Protein AF-A0A0L0WCE1-F1 (afdb_monomer_lite)

Sequence (47 aa):
MIEELSHMTFIVKDLNKATLFFETIFDAVQVYDSGDKIFSLSKERFF

Structure (mmCIF, N/CA/C/O backbone):
data_AF-A0A0L0WCE1-F1
#
_entry.id   AF-A0A0L0WCE1-F1
#
loop_
_atom_site.group_PDB
_atom_site.id
_atom_site.type_symbol
_atom_site.label_atom_id
_atom_site.label_alt_id
_atom_site.label_comp_id
_atom_site.label_asym_id
_atom_site.label_entity_id
_atom_site.label_seq_id
_atom_site.pdbx_PDB_ins_code
_atom_site.Cartn_x
_atom_site.Cartn_y
_atom_site.Cartn_z
_atom_site.occupancy
_atom_site.B_iso_or_equiv
_atom_site.auth_seq_id
_atom_site.auth_comp_id
_atom_site.auth_asym_id
_atom_site.auth_atom_id
_atom_site.pdbx_PDB_model_num
ATOM 1 N N . MET A 1 1 ? 10.312 5.590 27.615 1.00 80.31 1 MET A N 1
ATOM 2 C CA . MET A 1 1 ? 8.887 5.262 27.399 1.00 80.31 1 MET A CA 1
ATOM 3 C C . MET A 1 1 ? 8.718 4.886 25.941 1.00 80.31 1 MET A C 1
ATOM 5 O O . MET A 1 1 ? 9.467 5.410 25.129 1.00 80.31 1 MET A O 1
ATOM 9 N N . ILE A 1 2 ? 7.805 3.971 25.627 1.00 90.62 2 ILE A N 1
ATOM 10 C CA . ILE A 1 2 ? 7.372 3.711 24.248 1.00 90.62 2 ILE A CA 1
ATOM 11 C C . ILE A 1 2 ? 6.085 4.511 24.063 1.00 90.62 2 ILE A C 1
ATOM 13 O O . ILE A 1 2 ? 5.188 4.372 24.892 1.00 90.62 2 ILE A O 1
ATOM 17 N N . GLU A 1 3 ? 6.039 5.374 23.050 1.00 92.44 3 GLU A N 1
ATOM 18 C CA . GLU A 1 3 ? 4.906 6.281 22.822 1.00 92.44 3 GLU A CA 1
ATOM 19 C C . GLU A 1 3 ? 3.821 5.596 21.989 1.00 92.44 3 GLU A C 1
ATOM 21 O O . GLU A 1 3 ? 2.674 5.531 22.419 1.00 92.44 3 GLU A O 1
ATOM 26 N N . GLU A 1 4 ? 4.198 4.994 20.859 1.00 96.31 4 GLU A N 1
ATOM 27 C CA . GLU A 1 4 ? 3.275 4.299 19.959 1.00 96.31 4 GLU A CA 1
ATOM 28 C C . GLU A 1 4 ? 4.020 3.460 18.905 1.00 96.31 4 GLU A C 1
ATOM 30 O O . GLU A 1 4 ? 5.253 3.470 18.821 1.00 96.31 4 GLU A O 1
ATOM 35 N N . LEU A 1 5 ? 3.261 2.711 18.098 1.00 94.62 5 LEU A N 1
ATOM 36 C CA . LEU A 1 5 ? 3.768 2.020 16.915 1.00 94.62 5 LEU A CA 1
ATOM 37 C C . LEU A 1 5 ? 3.866 3.016 15.754 1.00 94.62 5 LEU A C 1
ATOM 39 O O . LEU A 1 5 ? 2.845 3.482 15.266 1.00 94.62 5 LEU A O 1
ATOM 43 N N . SER A 1 6 ? 5.082 3.295 15.281 1.00 95.19 6 SER A N 1
ATOM 44 C CA . SER A 1 6 ? 5.283 4.232 14.167 1.00 95.19 6 SER A CA 1
ATOM 45 C C . SER A 1 6 ? 4.720 3.710 12.838 1.00 95.19 6 SER A C 1
ATOM 47 O O . SER A 1 6 ? 3.981 4.422 12.173 1.00 95.19 6 SER A O 1
ATOM 49 N N . HIS A 1 7 ? 5.091 2.494 12.429 1.00 94.38 7 HIS A N 1
ATOM 50 C CA . HIS A 1 7 ? 4.594 1.820 11.224 1.00 94.38 7 HIS A CA 1
ATOM 51 C C . HIS A 1 7 ? 5.062 0.356 11.209 1.00 94.38 7 HIS A C 1
ATOM 53 O O . HIS A 1 7 ? 5.891 -0.058 12.024 1.00 94.38 7 HIS A O 1
ATOM 59 N N . MET A 1 8 ? 4.547 -0.425 10.258 1.00 95.94 8 MET A N 1
ATOM 60 C CA . MET A 1 8 ? 4.999 -1.786 9.965 1.00 95.94 8 MET A CA 1
ATOM 61 C C . MET A 1 8 ? 5.370 -1.900 8.487 1.00 95.94 8 MET A C 1
ATOM 63 O O . MET A 1 8 ? 4.622 -1.444 7.627 1.00 95.94 8 MET A O 1
ATOM 67 N N . THR A 1 9 ? 6.490 -2.559 8.193 1.00 95.69 9 THR A N 1
ATOM 68 C CA . THR A 1 9 ? 6.948 -2.790 6.816 1.00 95.69 9 THR A CA 1
ATOM 69 C C . THR A 1 9 ? 6.819 -4.264 6.459 1.00 95.69 9 THR A C 1
ATOM 71 O O . THR A 1 9 ? 7.354 -5.128 7.156 1.00 95.69 9 THR A O 1
ATOM 74 N N . PHE A 1 10 ? 6.149 -4.553 5.344 1.00 96.25 10 PHE A N 1
ATOM 75 C CA . PHE A 1 10 ? 5.968 -5.907 4.823 1.00 96.25 10 PHE A CA 1
ATOM 76 C C . PHE A 1 10 ? 6.743 -6.087 3.518 1.00 96.25 10 PHE A C 1
ATOM 78 O O . PHE A 1 10 ? 6.560 -5.327 2.570 1.00 96.25 10 PHE A O 1
ATOM 85 N N . ILE A 1 11 ? 7.570 -7.133 3.437 1.00 95.50 11 ILE A N 1
ATOM 86 C CA . ILE A 1 11 ? 8.191 -7.539 2.172 1.00 95.50 11 ILE A CA 1
ATOM 87 C C . ILE A 1 11 ? 7.220 -8.444 1.423 1.00 95.50 11 ILE A C 1
ATOM 89 O O . ILE A 1 11 ? 6.853 -9.518 1.902 1.00 95.50 11 ILE A O 1
ATOM 93 N N . VAL A 1 12 ? 6.812 -8.010 0.234 1.00 96.25 12 VAL A N 1
ATOM 94 C CA . VAL A 1 12 ? 5.835 -8.709 -0.604 1.00 96.25 12 VAL A CA 1
ATOM 95 C C . VAL A 1 12 ? 6.432 -9.056 -1.960 1.00 96.25 12 VAL A C 1
ATOM 97 O O . VAL A 1 12 ? 7.313 -8.369 -2.469 1.00 96.25 12 VAL A O 1
ATOM 100 N N . LYS A 1 13 ? 5.935 -10.135 -2.569 1.00 96.00 13 LYS A N 1
ATOM 101 C CA . LYS A 1 13 ? 6.398 -10.584 -3.890 1.00 96.00 13 LYS A CA 1
ATOM 102 C C . LYS A 1 13 ? 5.864 -9.720 -5.040 1.00 96.00 13 LYS A C 1
ATOM 104 O O . LYS A 1 13 ? 6.538 -9.582 -6.054 1.00 96.00 13 LYS A O 1
ATOM 109 N N . ASP A 1 14 ? 4.647 -9.196 -4.906 1.00 96.50 14 ASP A N 1
ATOM 110 C CA . ASP A 1 14 ? 3.950 -8.425 -5.940 1.00 96.50 14 ASP A CA 1
ATOM 111 C C . ASP A 1 14 ? 3.236 -7.241 -5.284 1.00 96.50 14 ASP A C 1
ATOM 113 O O . ASP A 1 14 ? 2.268 -7.419 -4.540 1.00 96.50 14 ASP A O 1
ATOM 117 N N . LEU A 1 15 ? 3.746 -6.039 -5.551 1.00 96.06 15 LEU A N 1
ATOM 118 C CA . LEU A 1 15 ? 3.273 -4.808 -4.929 1.00 96.06 15 LEU A CA 1
ATOM 119 C C . LEU A 1 15 ? 1.827 -4.480 -5.325 1.00 96.06 15 LEU A C 1
ATOM 121 O O . LEU A 1 15 ? 1.0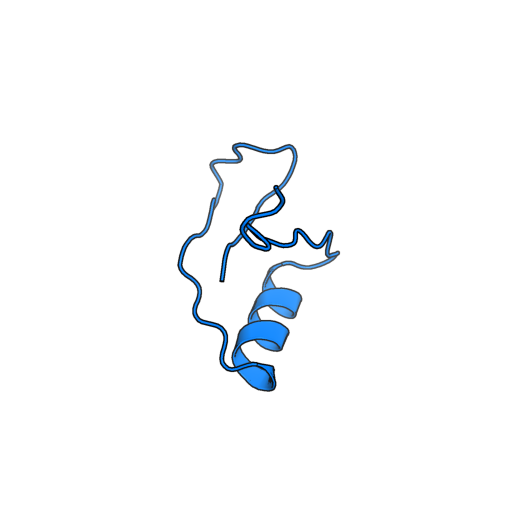63 -4.019 -4.488 1.00 96.06 15 LEU A O 1
ATOM 125 N N . ASN A 1 16 ? 1.414 -4.783 -6.559 1.00 97.19 16 ASN A N 1
ATOM 126 C CA . ASN A 1 16 ? 0.056 -4.491 -7.023 1.00 97.19 16 ASN A CA 1
ATOM 127 C C . ASN A 1 16 ? -0.975 -5.420 -6.378 1.00 97.19 16 ASN A C 1
ATOM 129 O O . ASN A 1 16 ? -2.057 -4.977 -6.002 1.00 97.19 16 ASN A O 1
ATOM 133 N N . LYS A 1 17 ? -0.636 -6.704 -6.206 1.00 98.12 17 LYS A N 1
ATOM 134 C CA . LYS A 1 17 ? -1.512 -7.640 -5.485 1.00 98.12 17 LYS A CA 1
ATOM 135 C C . LYS A 1 17 ? -1.633 -7.289 -4.006 1.00 98.12 17 LYS A C 1
ATOM 137 O O . LYS A 1 17 ? -2.721 -7.414 -3.454 1.00 98.12 17 LYS A O 1
ATOM 142 N N . ALA A 1 18 ? -0.540 -6.850 -3.383 1.00 98.06 18 ALA A N 1
ATOM 143 C CA . ALA A 1 18 ? -0.562 -6.392 -1.999 1.00 98.06 18 ALA A CA 1
ATOM 144 C C . ALA A 1 18 ? -1.407 -5.119 -1.842 1.00 98.06 18 ALA A C 1
ATOM 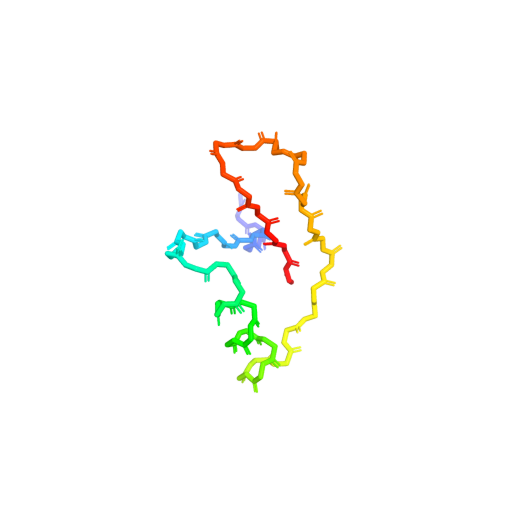146 O O . ALA A 1 18 ? -2.266 -5.090 -0.970 1.00 98.06 18 ALA A O 1
ATOM 147 N N . THR A 1 19 ? -1.237 -4.125 -2.726 1.00 97.94 19 THR A N 1
ATOM 148 C CA . THR A 1 19 ? -2.093 -2.926 -2.787 1.00 97.94 19 THR A CA 1
ATOM 149 C C . THR A 1 19 ? -3.570 -3.308 -2.836 1.00 97.94 19 THR A C 1
ATOM 151 O O . THR A 1 19 ? -4.319 -2.918 -1.950 1.00 97.94 19 THR A O 1
ATOM 154 N N . LEU A 1 20 ? -3.971 -4.154 -3.795 1.00 98.44 20 LEU A N 1
ATOM 155 C CA . LEU A 1 20 ? -5.368 -4.575 -3.930 1.00 98.44 20 LEU A CA 1
ATOM 156 C C . LEU A 1 20 ? -5.892 -5.253 -2.656 1.00 98.44 20 LEU A C 1
ATOM 158 O O . LEU A 1 20 ? -7.022 -5.006 -2.249 1.00 98.44 20 LEU A O 1
ATOM 162 N N . PHE A 1 21 ? -5.082 -6.104 -2.021 1.00 98.44 21 PHE A N 1
ATOM 163 C CA . PHE A 1 21 ? -5.434 -6.754 -0.759 1.00 98.44 21 PHE A CA 1
ATOM 164 C C . PHE A 1 21 ? -5.642 -5.739 0.372 1.00 98.44 21 PHE A C 1
ATOM 166 O O . PHE A 1 21 ? -6.657 -5.814 1.061 1.00 98.44 21 PHE A O 1
ATOM 173 N N . PHE A 1 22 ? -4.725 -4.781 0.542 1.00 98.19 22 PHE A N 1
ATOM 174 C CA . PHE A 1 22 ? -4.830 -3.772 1.595 1.00 98.19 22 PHE A CA 1
ATOM 175 C C . PHE A 1 22 ? -6.035 -2.848 1.391 1.00 98.19 22 PHE A C 1
ATOM 177 O O . PHE A 1 22 ? -6.800 -2.632 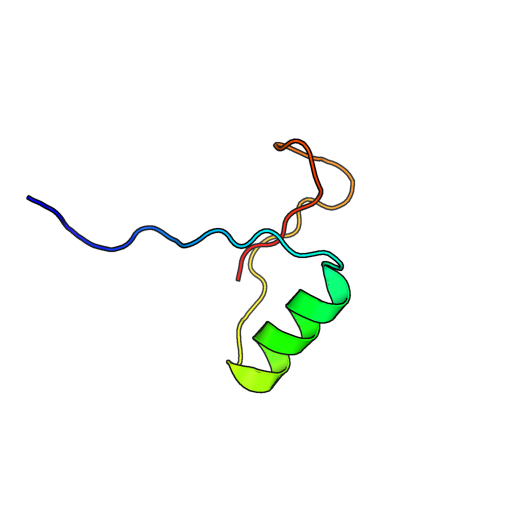2.328 1.00 98.19 22 PHE A O 1
ATOM 184 N N . GLU A 1 23 ? -6.253 -2.375 0.165 1.00 97.88 23 GLU A N 1
ATOM 185 C CA . GLU A 1 23 ? -7.376 -1.498 -0.178 1.00 97.88 23 GLU A CA 1
ATOM 186 C C . GLU A 1 23 ? -8.724 -2.226 -0.089 1.00 97.88 23 GLU A C 1
ATOM 188 O O . GLU A 1 23 ? -9.692 -1.660 0.396 1.00 97.88 23 GLU A O 1
ATOM 193 N N . THR A 1 24 ? -8.808 -3.491 -0.519 1.00 98.5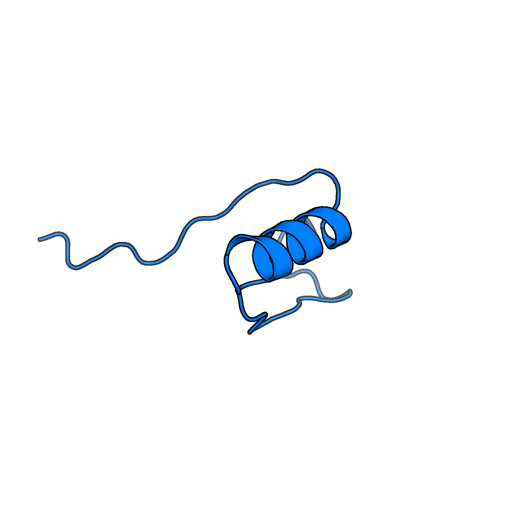0 24 THR A N 1
ATOM 194 C CA . THR A 1 24 ? -10.098 -4.208 -0.580 1.00 98.50 24 THR A CA 1
ATOM 195 C C . THR A 1 24 ? -10.515 -4.805 0.762 1.00 98.50 24 THR A C 1
ATOM 197 O O . THR A 1 24 ? -11.706 -4.918 1.036 1.00 98.50 24 THR A O 1
ATOM 200 N N . ILE A 1 25 ? -9.562 -5.273 1.576 1.00 98.44 25 ILE A N 1
ATOM 201 C CA . ILE A 1 25 ? -9.876 -5.998 2.820 1.00 98.44 25 ILE A CA 1
ATOM 202 C C . ILE A 1 25 ? -9.834 -5.080 4.038 1.00 98.44 25 ILE A C 1
ATOM 204 O O . ILE A 1 25 ? -10.596 -5.293 4.980 1.00 98.44 25 ILE A O 1
ATOM 208 N N . PHE A 1 26 ? -8.951 -4.082 4.033 1.00 97.81 26 PHE A N 1
ATOM 209 C CA . PHE A 1 26 ? -8.760 -3.187 5.174 1.00 97.81 26 PHE A CA 1
ATOM 210 C C . PHE A 1 26 ? -9.149 -1.740 4.879 1.00 97.81 26 PHE A C 1
ATO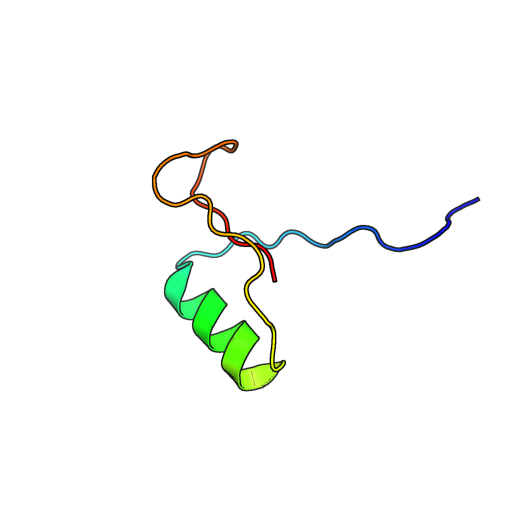M 212 O O . PHE A 1 26 ? -8.895 -0.886 5.725 1.00 97.81 26 PHE A O 1
ATOM 219 N N . ASP A 1 27 ? -9.720 -1.461 3.701 1.00 98.12 27 ASP A N 1
ATOM 220 C CA . ASP A 1 27 ? -10.043 -0.104 3.243 1.00 98.12 27 ASP A CA 1
ATOM 221 C C . ASP A 1 27 ? -8.837 0.852 3.347 1.00 98.12 27 ASP A C 1
ATOM 223 O O . ASP A 1 27 ? -8.977 2.045 3.625 1.00 98.12 27 ASP A O 1
ATOM 227 N N . ALA A 1 28 ? -7.623 0.316 3.170 1.00 97.88 28 ALA A N 1
ATOM 228 C CA . ALA A 1 28 ? -6.395 1.087 3.299 1.00 97.88 28 ALA A CA 1
ATOM 229 C C . ALA A 1 28 ? -6.316 2.158 2.200 1.00 97.88 28 ALA A C 1
ATOM 231 O O . ALA A 1 28 ? -6.736 1.922 1.068 1.00 97.88 28 ALA A O 1
ATOM 232 N N . VAL A 1 29 ? -5.753 3.329 2.506 1.00 97.56 29 VAL A N 1
ATOM 233 C CA . VAL A 1 29 ? -5.661 4.445 1.554 1.00 97.56 29 VAL A CA 1
ATOM 234 C C . VAL A 1 29 ? -4.204 4.680 1.215 1.00 97.56 29 VAL A C 1
ATOM 236 O O . VAL A 1 29 ? -3.434 5.105 2.064 1.00 97.56 29 VAL A O 1
ATOM 239 N N . GLN A 1 30 ? -3.813 4.457 -0.037 1.00 96.94 30 GLN A N 1
ATOM 240 C CA . GLN A 1 30 ? -2.439 4.725 -0.449 1.00 96.94 30 GLN A CA 1
ATOM 241 C C . GLN A 1 30 ? -2.095 6.215 -0.278 1.00 96.94 30 GLN A C 1
ATOM 243 O O . GLN A 1 30 ? -2.675 7.080 -0.936 1.00 96.94 30 GLN A O 1
ATOM 248 N N . VAL A 1 31 ? -1.099 6.510 0.558 1.00 97.19 31 VAL A N 1
ATOM 249 C CA . VAL A 1 31 ? -0.614 7.878 0.821 1.00 97.19 31 VAL A CA 1
ATOM 250 C C . VAL A 1 31 ? 0.711 8.186 0.121 1.00 97.19 31 VAL A C 1
ATOM 252 O O . VAL A 1 31 ? 1.089 9.351 -0.000 1.00 97.19 31 VAL A O 1
ATOM 255 N N . TYR A 1 32 ? 1.419 7.162 -0.368 1.00 95.38 32 TYR A N 1
ATOM 256 C CA . TYR A 1 32 ? 2.688 7.314 -1.083 1.00 95.38 32 TYR A CA 1
ATOM 257 C C . TYR A 1 32 ? 2.959 6.143 -2.037 1.00 95.38 32 TYR A C 1
ATOM 259 O O . TYR A 1 32 ? 2.685 4.989 -1.706 1.00 95.38 32 TYR A O 1
ATOM 267 N N . ASP A 1 33 ? 3.582 6.440 -3.181 1.00 94.44 33 ASP A N 1
ATOM 268 C CA . ASP A 1 33 ? 4.159 5.460 -4.110 1.00 94.44 33 ASP A CA 1
ATOM 269 C C . ASP A 1 33 ? 5.544 5.947 -4.560 1.00 94.44 33 ASP A C 1
ATOM 271 O O . ASP A 1 33 ? 5.680 7.065 -5.068 1.00 94.44 33 ASP A O 1
ATOM 275 N N . SER A 1 34 ? 6.573 5.114 -4.388 1.00 92.81 34 SER A N 1
ATOM 276 C CA . SER A 1 34 ? 7.935 5.436 -4.826 1.00 92.81 34 SER A CA 1
ATOM 277 C C . SER A 1 34 ? 8.056 5.524 -6.352 1.00 92.81 34 SER A C 1
ATOM 279 O O . SER A 1 34 ? 8.975 6.147 -6.889 1.00 92.81 34 SER A O 1
ATOM 281 N N . GLY A 1 35 ? 7.160 4.851 -7.080 1.00 89.44 35 GLY A N 1
ATOM 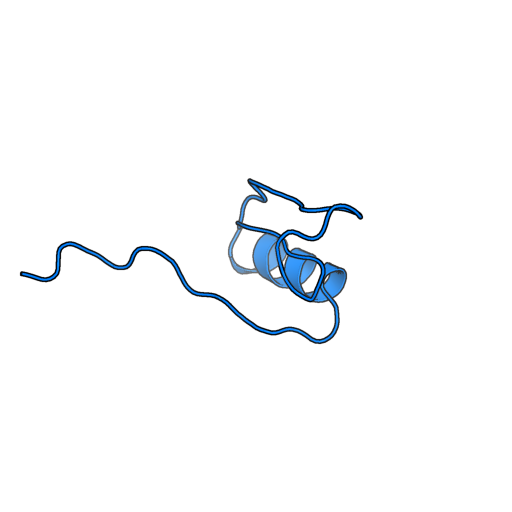282 C CA . GLY A 1 35 ? 7.243 4.675 -8.523 1.00 89.44 35 GLY A CA 1
ATOM 283 C C . GLY A 1 35 ? 8.576 4.038 -8.923 1.00 89.44 35 GLY A C 1
ATOM 284 O O . GLY A 1 35 ? 8.992 3.024 -8.360 1.00 89.44 35 GLY A O 1
ATOM 285 N N . ASP A 1 36 ? 9.263 4.647 -9.890 1.00 86.81 36 ASP A N 1
ATOM 286 C CA . ASP A 1 36 ? 10.608 4.234 -10.320 1.00 86.81 36 ASP A CA 1
ATOM 287 C C . ASP A 1 36 ? 11.743 4.902 -9.520 1.00 86.81 36 ASP A C 1
ATOM 289 O O . ASP A 1 36 ? 12.906 4.525 -9.669 1.00 86.81 36 ASP A O 1
ATOM 293 N N . LYS A 1 37 ? 11.432 5.872 -8.647 1.00 81.38 37 LYS A N 1
ATOM 294 C CA . LYS A 1 37 ? 12.405 6.472 -7.727 1.00 81.38 37 LYS A CA 1
ATOM 295 C C . LYS A 1 37 ? 12.442 5.670 -6.434 1.00 81.38 37 LYS A C 1
ATOM 297 O O . LYS A 1 37 ? 11.728 5.960 -5.482 1.00 81.38 37 LYS A O 1
ATOM 302 N N . ILE A 1 38 ? 13.304 4.663 -6.407 1.00 77.12 38 ILE A N 1
ATOM 303 C CA . ILE A 1 38 ? 13.515 3.849 -5.213 1.00 77.12 38 ILE A CA 1
ATOM 304 C C . ILE A 1 38 ? 14.433 4.580 -4.221 1.00 77.12 38 ILE A C 1
ATOM 306 O O . ILE A 1 38 ? 15.561 4.946 -4.547 1.00 77.12 38 ILE A O 1
ATOM 310 N N . PHE A 1 39 ? 13.931 4.816 -3.008 1.00 76.44 39 PHE A N 1
ATOM 311 C CA . PHE A 1 39 ? 14.736 5.258 -1.858 1.00 76.44 39 PHE A CA 1
ATOM 312 C C . PHE A 1 39 ? 15.288 4.061 -1.064 1.00 76.44 39 PHE A C 1
ATOM 314 O O . PHE A 1 39 ? 16.225 4.204 -0.280 1.00 76.44 39 PHE A O 1
ATOM 321 N N . SER A 1 40 ? 14.732 2.876 -1.327 1.00 74.12 40 SER A N 1
ATOM 322 C CA . SER A 1 40 ? 15.145 1.564 -0.832 1.00 74.12 40 SER A CA 1
ATOM 323 C C . SER A 1 40 ? 15.730 0.705 -1.971 1.00 74.12 40 SER A C 1
ATOM 325 O O . SER A 1 40 ? 15.900 1.160 -3.100 1.00 74.12 40 SER A O 1
ATOM 327 N N . LEU A 1 41 ? 16.034 -0.567 -1.696 1.00 82.19 41 LEU A N 1
ATOM 328 C CA . LEU A 1 41 ? 16.479 -1.553 -2.695 1.00 82.19 41 LEU A CA 1
ATOM 329 C C . LEU A 1 41 ? 15.353 -2.012 -3.640 1.00 82.19 41 LEU A C 1
ATOM 331 O O . LEU A 1 41 ? 15.593 -2.773 -4.576 1.00 82.19 41 LEU A O 1
ATOM 335 N N . SER A 1 42 ? 14.103 -1.638 -3.372 1.00 87.25 42 SER A N 1
ATOM 336 C CA . SER A 1 42 ? 12.916 -2.082 -4.106 1.00 87.25 42 SER A CA 1
ATOM 337 C C . SER A 1 42 ? 11.847 -0.991 -4.115 1.00 87.25 42 SER A C 1
ATOM 339 O O . SER A 1 42 ? 11.916 -0.049 -3.329 1.00 87.25 42 SER A O 1
ATOM 341 N N . LYS A 1 43 ? 10.870 -1.113 -5.022 1.00 92.19 43 LYS A N 1
ATOM 342 C CA . LYS A 1 43 ? 9.700 -0.225 -5.067 1.00 92.19 43 LYS A CA 1
ATOM 343 C C . LYS A 1 43 ? 8.847 -0.407 -3.814 1.00 92.19 43 LYS A C 1
ATOM 345 O O . LYS A 1 43 ? 8.662 -1.539 -3.368 1.00 92.19 43 LYS A O 1
ATOM 350 N N . GLU A 1 44 ? 8.302 0.686 -3.298 1.00 94.44 44 GLU A N 1
ATOM 351 C CA . GLU A 1 44 ? 7.552 0.712 -2.043 1.00 94.44 44 GLU A CA 1
ATOM 352 C C . GLU A 1 44 ? 6.321 1.621 -2.126 1.00 94.44 44 GLU A C 1
ATOM 354 O O . GLU A 1 44 ? 6.285 2.604 -2.868 1.00 94.44 44 GLU A O 1
ATOM 359 N N . ARG A 1 45 ? 5.299 1.266 -1.347 1.00 95.50 45 ARG A N 1
ATOM 360 C CA . ARG A 1 45 ? 4.065 2.032 -1.157 1.00 95.50 45 ARG A CA 1
ATOM 361 C C . ARG A 1 45 ? 3.754 2.098 0.327 1.00 95.50 45 ARG A C 1
ATOM 363 O O . ARG A 1 45 ? 4.010 1.128 1.041 1.00 95.50 45 ARG A O 1
ATOM 370 N N . PHE A 1 46 ? 3.172 3.212 0.751 1.00 96.19 46 PHE A N 1
ATOM 371 C CA . PHE A 1 46 ? 2.635 3.375 2.099 1.00 96.19 46 PHE A CA 1
ATOM 372 C C . PHE A 1 46 ? 1.131 3.600 2.021 1.00 96.19 46 PHE A C 1
ATOM 374 O O . PHE A 1 46 ? 0.631 4.220 1.075 1.00 96.19 46 PHE A O 1
ATOM 381 N N . PHE A 1 47 ? 0.452 3.081 3.034 1.00 95.94 47 PHE A N 1
ATOM 382 C CA . PHE A 1 47 ? -0.990 3.098 3.216 1.00 95.94 47 PHE A CA 1
ATOM 383 C C . PHE A 1 47 ? -1.309 3.605 4.619 1.00 95.94 47 PHE A C 1
ATOM 385 O O . PHE A 1 47 ? -0.435 3.416 5.499 1.00 95.94 47 PHE A O 1
#

InterPro domains:
  IPR029068 Glyoxalase/Bleomycin resistance protein/Dihydroxybiphenyl dioxygenase [G3DSA:3.10.180.10] (1-47)
  IPR029068 Glyoxalase/Bleomycin resistance protein/Dihydroxybiphenyl dioxygenase [SSF54593] (1-38)

pLDDT: mean 93.41, std 6.35, range [74.12, 98.5]

Foldseek 3Di:
DDDDDPDDDDDDPDPVVVVCCCCVVVVDDWPDWCPPPDPDPDTDTDD

Secondary structure (DSSP, 8-state):
------------S-HHHHHHHHHHHH-----EE-TT--SSSS--EE-

Radius of gyration: 12.2 Å; chains: 1; bounding box: 27×18×38 Å

Organism: Gottschalkia purinilytica (NCBI:txid1503)